Protein AF-A0AAV1VH56-F1 (afdb_monomer_lite)

Radius of gyration: 12.01 Å; chains: 1; bounding box: 21×28×35 Å

Sequence (42 aa):
MDASSLRISKFDGTNFHAWKFKMQMVLEERDLWEVVSGEIKA

InterPro domains:
  IPR025314 Domain of unknown function DUF4219 [PF13961] (11-37)

Secondary structure (DSSP, 8-state):
-------PPPP-SS-HHHHHHHHHHHHHHTT-HHHHH-----

pLDDT: mean 82.97, std 15.6, range [42.28, 95.5]

Organism: NCBI:txid2874970

Foldseek 3Di:
DDPPQLPLDDDPPPPVVVSVVSVCVSCVVVVNNCVVVVDDDD

Structure (mmCIF, N/CA/C/O backbone):
data_AF-A0AAV1VH56-F1
#
_entry.id   AF-A0AAV1VH56-F1
#
loop_
_atom_site.group_PDB
_atom_site.id
_atom_site.type_symbol
_atom_site.label_atom_id
_atom_site.label_alt_id
_atom_site.label_comp_id
_atom_site.label_asym_id
_atom_site.label_entity_id
_atom_site.label_seq_id
_atom_site.pdbx_PDB_ins_code
_atom_site.Cartn_x
_atom_site.Cartn_y
_atom_site.Cartn_z
_atom_site.occupancy
_atom_site.B_iso_or_equiv
_atom_site.auth_seq_id
_atom_site.auth_comp_id
_atom_site.auth_asym_id
_atom_site.auth_atom_id
_atom_site.pdbx_PDB_model_num
ATOM 1 N N . MET A 1 1 ? -12.490 20.204 2.914 1.00 43.62 1 MET A N 1
ATOM 2 C CA . MET A 1 1 ? -11.443 19.546 2.112 1.00 43.62 1 MET A CA 1
ATOM 3 C C . MET A 1 1 ? -12.166 18.664 1.127 1.00 43.62 1 MET A C 1
ATOM 5 O O . MET A 1 1 ? -12.951 17.831 1.560 1.00 43.62 1 MET A O 1
ATOM 9 N N . ASP A 1 2 ? -12.034 18.966 -0.162 1.00 42.28 2 ASP A N 1
ATOM 10 C CA . ASP A 1 2 ? -12.734 18.243 -1.219 1.00 42.28 2 ASP A CA 1
ATOM 11 C C . ASP A 1 2 ? -12.412 16.754 -1.120 1.00 42.28 2 ASP A C 1
ATOM 13 O O . ASP A 1 2 ? -11.241 16.383 -1.039 1.00 42.28 2 ASP A O 1
ATOM 17 N N . ALA A 1 3 ? -13.446 15.914 -1.142 1.00 53.56 3 ALA A N 1
ATOM 18 C CA . ALA A 1 3 ? -13.347 14.460 -1.195 1.00 53.56 3 ALA A CA 1
ATOM 19 C C . ALA A 1 3 ? -12.860 14.010 -2.584 1.00 53.56 3 ALA A C 1
ATOM 21 O O . ALA A 1 3 ? -13.451 13.144 -3.232 1.00 53.56 3 ALA A O 1
ATOM 22 N N . SER A 1 4 ? -11.765 14.610 -3.054 1.00 51.31 4 SER A N 1
ATOM 23 C CA . SER A 1 4 ? -10.925 14.077 -4.111 1.00 51.31 4 SER A CA 1
ATOM 24 C C . SER A 1 4 ? -10.311 12.807 -3.553 1.00 51.31 4 SER A C 1
ATOM 26 O O . SER A 1 4 ? -9.181 12.799 -3.080 1.00 51.31 4 SER A O 1
ATOM 28 N N . SER A 1 5 ? -11.117 11.743 -3.546 1.00 56.88 5 SER A N 1
ATOM 29 C CA . SER A 1 5 ? -10.708 10.375 -3.286 1.00 56.88 5 SER A CA 1
ATOM 30 C C . SER A 1 5 ? -9.318 10.207 -3.877 1.00 56.88 5 SER A C 1
ATOM 32 O O . SER A 1 5 ? -9.176 10.406 -5.088 1.00 56.88 5 SER A O 1
ATOM 34 N N . LEU A 1 6 ? -8.309 9.902 -3.062 1.00 63.50 6 LEU A N 1
ATOM 35 C CA . LEU A 1 6 ? -7.005 9.487 -3.558 1.00 63.50 6 LEU A CA 1
ATOM 36 C C . LEU A 1 6 ? -7.242 8.276 -4.474 1.00 63.50 6 LEU A C 1
ATOM 38 O O . LEU A 1 6 ? -7.354 7.137 -4.021 1.00 63.50 6 LEU A O 1
ATOM 42 N N . ARG A 1 7 ? -7.452 8.531 -5.771 1.00 72.69 7 ARG A N 1
ATOM 43 C CA . ARG A 1 7 ? -7.705 7.502 -6.773 1.00 72.69 7 ARG A CA 1
ATOM 44 C C . ARG A 1 7 ? -6.354 6.904 -7.074 1.00 72.69 7 ARG A C 1
ATOM 46 O O . ARG A 1 7 ? -5.629 7.378 -7.944 1.00 72.69 7 ARG A O 1
ATOM 53 N N . ILE A 1 8 ? -5.991 5.893 -6.300 1.00 84.62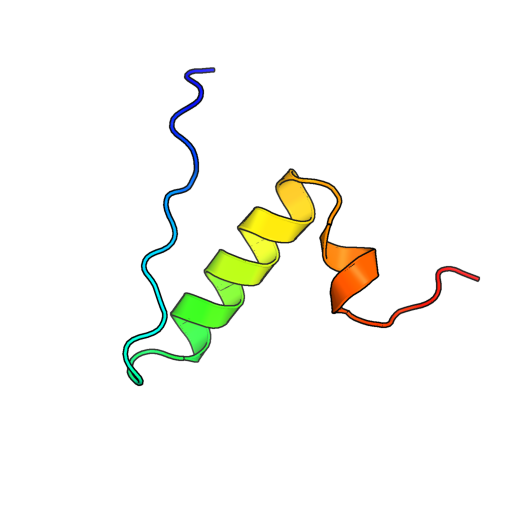 8 ILE A N 1
ATOM 54 C CA . ILE A 1 8 ? -4.836 5.093 -6.645 1.00 84.62 8 ILE A CA 1
ATOM 55 C C . ILE A 1 8 ? -5.188 4.271 -7.884 1.00 84.62 8 ILE A C 1
ATOM 57 O O . ILE A 1 8 ? -6.211 3.585 -7.931 1.00 84.62 8 ILE A O 1
ATOM 61 N N . SER A 1 9 ? -4.366 4.382 -8.922 1.00 87.00 9 SER A N 1
ATOM 62 C CA . SER A 1 9 ? -4.499 3.525 -10.095 1.00 87.00 9 SER A CA 1
ATOM 63 C C . SER A 1 9 ? -4.279 2.070 -9.692 1.00 87.00 9 SER A C 1
ATOM 65 O O . SER A 1 9 ? -3.491 1.776 -8.787 1.00 87.00 9 SER A O 1
ATO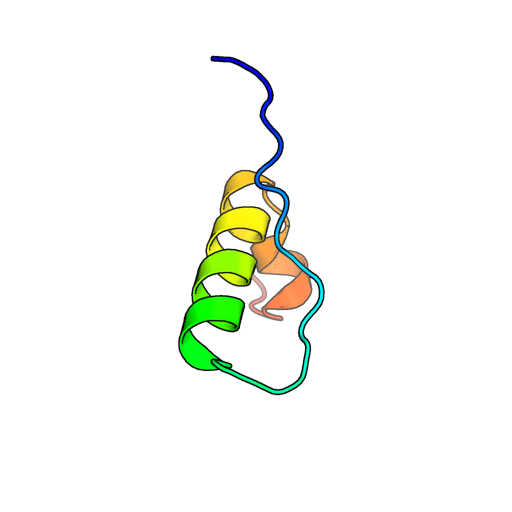M 67 N N . LYS A 1 10 ? -4.954 1.140 -10.374 1.00 90.62 10 LYS A N 1
ATOM 68 C CA . LYS A 1 10 ? -4.661 -0.290 -10.234 1.00 90.62 10 LYS A CA 1
ATOM 69 C C . LYS A 1 10 ? -3.184 -0.534 -10.559 1.00 90.62 10 LYS A C 1
ATOM 71 O O . LYS A 1 10 ? -2.644 0.106 -11.458 1.00 90.62 10 LYS A O 1
ATOM 76 N N . PHE A 1 11 ? -2.550 -1.445 -9.828 1.00 94.06 11 PHE A N 1
ATOM 77 C CA . PHE A 1 11 ? -1.174 -1.832 -10.113 1.00 94.06 11 PHE A CA 1
ATOM 78 C C 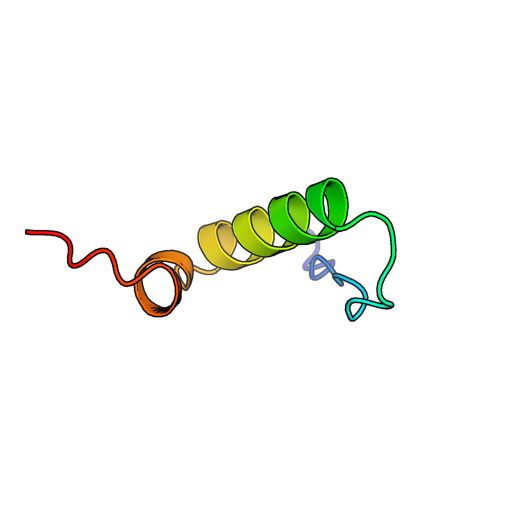. PHE A 1 11 ? -1.075 -2.441 -11.515 1.00 94.06 11 PHE A C 1
ATOM 80 O O . PHE A 1 11 ? -1.833 -3.357 -11.844 1.00 94.06 11 PHE A O 1
ATOM 87 N N . ASP A 1 12 ? -0.148 -1.933 -12.322 1.00 94.12 12 ASP A N 1
ATOM 88 C CA . ASP A 1 12 ? 0.073 -2.354 -13.709 1.00 94.12 12 ASP A CA 1
ATOM 89 C C . ASP A 1 12 ? 1.328 -3.227 -13.886 1.00 94.12 12 ASP A C 1
ATOM 91 O O . ASP A 1 12 ? 1.653 -3.626 -15.001 1.00 94.12 12 ASP A O 1
ATOM 95 N N . GLY A 1 13 ? 2.023 -3.552 -12.792 1.00 95.19 13 GLY A N 1
ATOM 96 C CA . GLY A 1 13 ? 3.279 -4.303 -12.812 1.00 95.19 13 GLY A CA 1
ATOM 97 C C . GLY A 1 13 ? 4.534 -3.429 -12.751 1.00 95.19 13 GLY A C 1
ATOM 98 O O . GLY A 1 13 ? 5.626 -3.963 -12.566 1.00 95.19 13 GLY A O 1
ATOM 99 N N . THR A 1 14 ? 4.412 -2.103 -12.847 1.00 95.50 14 THR A N 1
ATOM 100 C CA . THR A 1 14 ? 5.549 -1.172 -12.834 1.00 95.50 14 THR A CA 1
ATOM 101 C C . THR A 1 14 ? 5.561 -0.292 -11.584 1.00 95.50 14 THR A C 1
ATOM 103 O O . THR A 1 14 ? 4.540 -0.081 -10.936 1.00 95.50 14 THR A O 1
ATOM 106 N N . ASN A 1 15 ? 6.732 0.248 -11.224 1.00 91.31 15 ASN A N 1
ATOM 107 C CA . ASN A 1 15 ? 6.871 1.212 -10.121 1.00 91.31 15 ASN A CA 1
ATOM 108 C C . ASN A 1 15 ? 6.291 0.722 -8.778 1.00 91.31 15 ASN A C 1
ATOM 110 O O . ASN A 1 15 ? 5.699 1.495 -8.020 1.00 91.31 15 ASN A O 1
ATOM 114 N N . PHE A 1 16 ? 6.488 -0.566 -8.473 1.00 94.25 16 PHE A N 1
ATOM 115 C CA . PHE A 1 16 ? 5.915 -1.232 -7.300 1.00 94.25 16 PHE A CA 1
ATOM 116 C C . PHE A 1 16 ?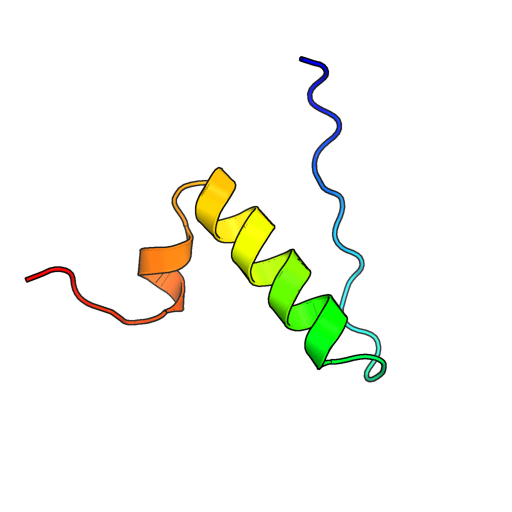 6.112 -0.455 -5.994 1.00 94.25 16 PHE A C 1
ATOM 118 O O . PHE A 1 16 ? 5.160 -0.298 -5.239 1.00 94.25 16 PHE A O 1
ATOM 125 N N . HIS A 1 17 ? 7.305 0.090 -5.740 1.00 95.06 17 HIS A N 1
ATOM 126 C CA . HIS A 1 17 ? 7.577 0.844 -4.512 1.00 95.06 17 HIS A CA 1
ATOM 127 C C . HIS A 1 17 ? 6.688 2.083 -4.364 1.00 95.06 17 HIS A C 1
ATOM 129 O O . HIS A 1 17 ? 6.115 2.306 -3.299 1.00 95.06 17 HIS A O 1
ATOM 135 N N . ALA A 1 18 ? 6.528 2.859 -5.438 1.00 92.94 18 ALA A N 1
ATOM 136 C CA . ALA A 1 18 ? 5.687 4.050 -5.424 1.00 92.94 18 ALA A CA 1
ATOM 137 C C . ALA A 1 18 ? 4.203 3.684 -5.301 1.00 92.94 18 ALA A C 1
ATOM 139 O O . ALA A 1 18 ? 3.465 4.335 -4.563 1.00 92.94 18 ALA A O 1
ATOM 140 N N . TRP A 1 19 ? 3.765 2.631 -5.998 1.00 94.31 19 TRP A N 1
ATOM 141 C CA . TRP A 1 19 ? 2.394 2.139 -5.896 1.00 94.31 19 TRP A CA 1
ATOM 142 C C . TRP A 1 19 ? 2.080 1.625 -4.486 1.00 94.31 19 TRP A C 1
ATOM 144 O O . TRP A 1 19 ? 1.083 2.036 -3.897 1.00 94.31 19 TRP A O 1
ATOM 154 N N . LYS A 1 20 ? 2.965 0.800 -3.914 1.00 93.81 20 LYS A N 1
ATOM 155 C CA . LYS A 1 20 ? 2.841 0.270 -2.552 1.00 93.81 20 LYS A CA 1
ATOM 156 C C . LYS A 1 20 ? 2.734 1.401 -1.533 1.00 93.81 20 LYS A C 1
ATOM 158 O O . LYS A 1 20 ? 1.826 1.376 -0.711 1.00 93.81 20 LYS A O 1
ATOM 163 N N . PHE A 1 21 ? 3.621 2.395 -1.611 1.00 93.19 21 PHE A N 1
ATOM 164 C CA . PHE A 1 21 ? 3.612 3.536 -0.694 1.00 93.19 21 PHE A CA 1
ATOM 165 C C . PHE A 1 21 ? 2.289 4.307 -0.761 1.00 93.19 21 PHE A C 1
ATOM 167 O O . PHE A 1 21 ? 1.661 4.558 0.263 1.00 93.19 21 PHE A O 1
ATOM 174 N N . LYS A 1 22 ? 1.809 4.616 -1.972 1.00 93.19 22 LYS A N 1
ATOM 175 C CA . LYS A 1 22 ? 0.507 5.274 -2.149 1.00 93.19 22 LYS A CA 1
ATOM 176 C C . LYS A 1 22 ? -0.645 4.418 -1.615 1.00 93.19 22 LYS A C 1
ATOM 178 O O . LYS A 1 22 ? -1.579 4.971 -1.048 1.00 93.19 22 LYS A O 1
ATOM 183 N N . MET A 1 23 ? -0.600 3.097 -1.799 1.00 93.44 23 MET A N 1
ATOM 184 C CA . MET A 1 23 ? -1.663 2.196 -1.340 1.00 93.44 23 MET A CA 1
ATOM 185 C C . MET A 1 23 ? -1.727 2.166 0.184 1.00 93.44 23 MET A C 1
ATOM 187 O O . MET A 1 23 ? -2.810 2.289 0.744 1.00 93.44 23 MET A O 1
ATOM 191 N N . GLN A 1 24 ? -0.570 2.072 0.840 1.00 93.38 24 GLN A N 1
ATOM 192 C CA . GLN A 1 24 ? -0.475 2.153 2.293 1.00 93.38 24 GLN A CA 1
ATOM 193 C C . GLN A 1 24 ? -1.071 3.468 2.812 1.00 93.38 24 GLN A C 1
ATOM 195 O O . GLN A 1 24 ? -1.976 3.419 3.634 1.00 93.38 24 GLN A O 1
ATOM 200 N N . MET A 1 25 ? -0.679 4.618 2.248 1.00 92.69 25 MET A N 1
ATOM 201 C CA . MET A 1 25 ? -1.230 5.930 2.633 1.00 92.69 25 MET A CA 1
ATOM 202 C C . MET A 1 25 ? -2.763 5.989 2.529 1.00 92.69 25 MET A C 1
ATOM 204 O O . MET A 1 25 ? -3.430 6.483 3.432 1.00 92.69 25 MET A O 1
ATOM 208 N N . VAL A 1 26 ? -3.337 5.468 1.436 1.00 92.00 26 VAL A N 1
ATOM 209 C CA . VAL A 1 26 ? -4.798 5.443 1.235 1.00 92.00 26 VAL A CA 1
ATOM 210 C C . VAL A 1 26 ? -5.499 4.570 2.271 1.00 92.00 26 VAL A C 1
ATOM 212 O O . VAL A 1 26 ? -6.615 4.878 2.684 1.00 92.00 26 VAL A O 1
ATOM 215 N N . LEU A 1 27 ? -4.881 3.458 2.656 1.00 92.88 27 LEU A N 1
ATOM 216 C CA . LEU A 1 27 ? -5.440 2.540 3.640 1.00 92.88 27 LEU A CA 1
ATOM 217 C C . LEU A 1 27 ? -5.301 3.082 5.062 1.00 92.88 27 LEU A C 1
ATOM 219 O O . LEU A 1 27 ? -6.231 2.918 5.842 1.00 92.88 27 LEU A O 1
ATOM 223 N N . GLU A 1 28 ? -4.198 3.759 5.382 1.00 92.75 28 GLU A N 1
ATOM 224 C CA . GLU A 1 28 ? -4.007 4.460 6.656 1.00 92.75 28 GLU A CA 1
ATOM 225 C C . GLU A 1 28 ? -5.023 5.601 6.817 1.00 92.75 28 GLU A C 1
ATOM 227 O O . GLU A 1 28 ? -5.699 5.671 7.837 1.00 92.75 28 GLU A O 1
ATOM 232 N N . GLU A 1 29 ? -5.227 6.439 5.791 1.00 91.00 29 GLU A N 1
ATOM 233 C CA . GLU A 1 29 ? -6.221 7.530 5.830 1.00 91.00 29 GLU A CA 1
ATOM 234 C C . GLU A 1 29 ? -7.658 7.015 6.023 1.00 91.00 29 GLU A C 1
ATOM 236 O O . GLU A 1 29 ? -8.515 7.709 6.568 1.00 91.00 29 GLU A O 1
ATOM 241 N N . ARG A 1 30 ? -7.933 5.789 5.569 1.00 91.06 30 ARG A N 1
ATOM 242 C CA . ARG A 1 30 ? -9.250 5.149 5.672 1.00 91.06 30 ARG A CA 1
ATOM 243 C C . ARG A 1 30 ? -9.400 4.233 6.882 1.00 91.06 30 ARG A C 1
ATOM 245 O O . ARG A 1 30 ? -10.439 3.588 6.981 1.00 91.06 30 ARG A O 1
ATOM 252 N N . ASP A 1 31 ? -8.393 4.155 7.748 1.00 91.00 31 ASP A N 1
ATOM 253 C CA . ASP A 1 31 ? -8.376 3.267 8.917 1.00 91.00 31 ASP A CA 1
ATOM 254 C C . ASP A 1 31 ? -8.551 1.774 8.553 1.00 91.00 31 ASP A C 1
ATOM 256 O O . ASP A 1 31 ? -9.175 0.983 9.253 1.00 91.00 31 ASP A O 1
ATOM 260 N N . LEU A 1 32 ? -8.021 1.380 7.389 1.00 92.38 32 LEU A N 1
ATOM 261 C CA . LEU A 1 32 ? -8.079 0.015 6.847 1.00 92.38 32 LEU A CA 1
ATOM 262 C C . LEU A 1 32 ? -6.720 -0.691 6.854 1.00 92.38 32 LEU A C 1
ATOM 264 O O . LEU A 1 32 ? -6.653 -1.884 6.548 1.00 92.38 32 LEU A O 1
ATOM 268 N N . TRP A 1 33 ? -5.633 0.026 7.154 1.00 92.75 33 T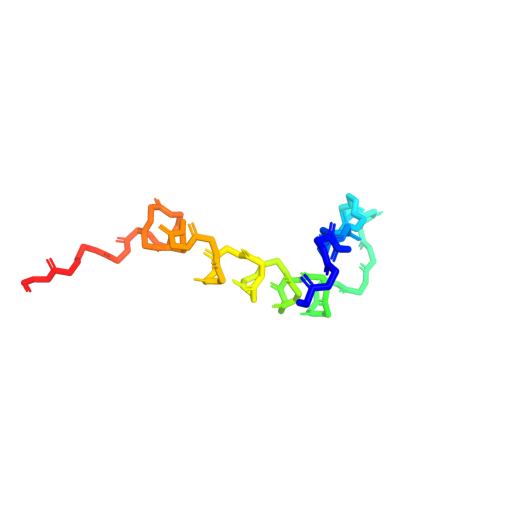RP A N 1
ATOM 269 C CA . TRP A 1 33 ? -4.284 -0.538 7.104 1.00 92.75 33 TRP A CA 1
ATOM 270 C C . TRP A 1 33 ? -4.118 -1.727 8.053 1.00 92.75 33 TRP A C 1
ATOM 272 O O . TRP A 1 33 ? -3.619 -2.765 7.630 1.00 92.75 33 TRP A O 1
ATOM 282 N N . GLU A 1 34 ? -4.622 -1.621 9.283 1.00 89.44 34 GLU A N 1
ATOM 283 C CA . GLU A 1 34 ? -4.505 -2.669 10.308 1.00 89.44 34 GLU A CA 1
ATOM 284 C C . GLU A 1 34 ? -5.147 -4.000 9.872 1.00 89.44 34 GLU A C 1
ATOM 286 O O . GLU A 1 34 ? -4.656 -5.079 10.197 1.00 89.44 34 GLU A O 1
ATOM 291 N N . VAL A 1 35 ? -6.209 -3.942 9.058 1.00 88.50 35 VAL A N 1
ATOM 292 C CA . VAL A 1 35 ? -6.888 -5.136 8.526 1.00 88.50 35 VAL A CA 1
ATOM 293 C C . VAL A 1 35 ? -6.015 -5.869 7.506 1.00 88.50 35 VAL A C 1
ATOM 295 O O . VAL A 1 35 ? -6.043 -7.097 7.436 1.00 88.50 35 VAL A O 1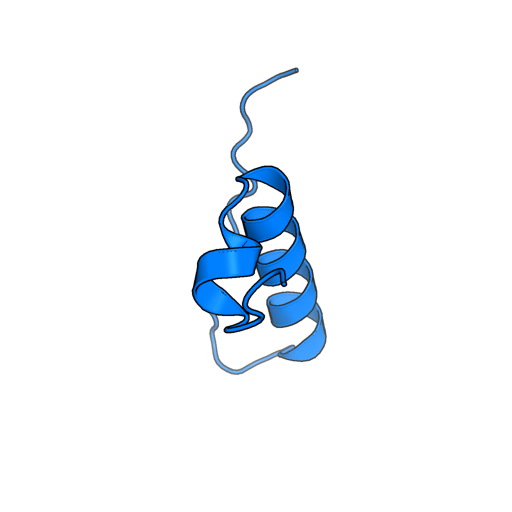
ATOM 298 N N . VAL A 1 36 ? -5.252 -5.132 6.692 1.00 89.69 36 VAL A N 1
ATOM 299 C CA . VAL A 1 36 ? -4.449 -5.717 5.608 1.00 89.69 36 VAL A CA 1
ATOM 300 C C . VAL A 1 36 ? -2.995 -5.968 5.992 1.00 89.69 36 VAL A C 1
ATOM 302 O O . VAL A 1 36 ? -2.354 -6.811 5.365 1.00 89.69 36 VAL A O 1
ATOM 305 N N . SER A 1 37 ? -2.459 -5.248 6.983 1.00 86.94 37 SER A N 1
ATOM 306 C CA . SER A 1 37 ? -1.077 -5.425 7.434 1.00 86.94 37 SER A CA 1
ATOM 307 C C . SER A 1 37 ? -0.905 -6.719 8.225 1.00 86.94 37 SER A C 1
ATOM 309 O O . SER A 1 37 ? 0.205 -7.240 8.314 1.00 86.94 37 SER A O 1
ATOM 311 N N . GLY A 1 38 ? -2.006 -7.273 8.750 1.00 80.56 38 GLY A N 1
ATOM 312 C CA . GLY A 1 38 ? -1.983 -8.462 9.600 1.00 80.56 38 GLY A CA 1
ATOM 313 C C . GLY A 1 38 ? -1.338 -8.200 10.962 1.00 80.56 38 GLY A C 1
ATOM 314 O O . GLY A 1 38 ? -1.075 -9.142 11.709 1.00 80.56 38 GLY A O 1
ATOM 315 N N . GLU A 1 39 ? -1.077 -6.934 11.288 1.00 73.31 39 GLU A N 1
ATOM 316 C CA . GLU A 1 39 ? -0.569 -6.515 12.583 1.00 73.31 39 GLU A CA 1
ATOM 317 C C . GLU A 1 39 ? -1.747 -6.468 13.554 1.00 73.31 39 GLU A C 1
ATOM 319 O O . GLU A 1 39 ? -2.532 -5.523 13.579 1.00 73.31 39 GLU A O 1
ATOM 324 N N . ILE A 1 40 ? -1.896 -7.520 14.356 1.00 67.19 40 ILE A N 1
ATOM 325 C CA . ILE A 1 40 ? -2.831 -7.501 15.479 1.00 67.19 40 ILE A CA 1
ATOM 326 C C . ILE A 1 40 ? -2.273 -6.497 16.491 1.00 67.19 40 ILE A C 1
ATOM 328 O O . ILE A 1 40 ? -1.236 -6.753 17.107 1.00 67.19 40 ILE A O 1
ATOM 332 N N . LYS A 1 41 ? -2.942 -5.350 16.656 1.00 60.16 41 LYS A N 1
ATOM 333 C CA . LYS A 1 41 ? -2.667 -4.442 17.776 1.00 60.16 41 LYS A CA 1
ATOM 334 C C . LYS A 1 41 ? -2.944 -5.203 19.076 1.00 60.16 41 LYS A C 1
ATOM 336 O O . LYS A 1 41 ? -4.075 -5.632 19.302 1.00 60.16 41 LYS A O 1
ATOM 341 N N . ALA A 1 42 ? -1.886 -5.434 19.853 1.00 60.81 42 ALA A N 1
ATOM 342 C CA . ALA A 1 42 ? -1.935 -6.075 21.167 1.00 60.81 42 ALA A CA 1
ATOM 343 C C . ALA A 1 42 ? -2.615 -5.186 22.216 1.00 60.81 42 ALA A C 1
ATOM 345 O O . ALA A 1 42 ? -2.487 -3.943 22.104 1.00 60.81 42 ALA A O 1
#